Protein AF-A0A0S4TLN4-F1 (afdb_monomer_lite)

Structure (mmCIF, N/CA/C/O backbone):
data_AF-A0A0S4TLN4-F1
#
_entry.id   AF-A0A0S4TLN4-F1
#
loop_
_atom_site.group_PDB
_atom_site.id
_atom_site.type_symbol
_atom_site.label_atom_id
_atom_site.label_alt_id
_atom_site.label_comp_id
_atom_site.label_asym_id
_atom_site.label_entity_id
_atom_site.label_seq_id
_atom_site.pdbx_PDB_ins_code
_atom_site.Cartn_x
_atom_site.Cartn_y
_atom_site.Cartn_z
_atom_site.occupancy
_atom_site.B_iso_or_equiv
_atom_site.auth_seq_id
_atom_site.auth_comp_id
_atom_site.auth_asym_id
_atom_site.auth_atom_id
_atom_site.pdbx_PDB_model_num
ATOM 1 N N . MET A 1 1 ? 10.380 0.263 -22.268 1.00 59.06 1 MET A N 1
ATOM 2 C CA . MET A 1 1 ? 10.486 1.471 -21.424 1.00 59.06 1 MET A CA 1
ATOM 3 C C . MET A 1 1 ? 9.114 2.057 -21.106 1.00 59.06 1 MET A C 1
ATOM 5 O O . MET A 1 1 ? 8.723 1.985 -19.952 1.00 59.06 1 MET A O 1
ATOM 9 N N . ALA A 1 2 ? 8.339 2.531 -22.094 1.00 66.38 2 ALA A N 1
ATOM 10 C CA . ALA A 1 2 ? 7.021 3.140 -21.843 1.00 66.38 2 ALA A CA 1
ATOM 11 C C . ALA A 1 2 ? 6.035 2.223 -21.084 1.00 66.38 2 ALA A C 1
ATOM 13 O O . ALA A 1 2 ? 5.422 2.660 -20.118 1.00 66.38 2 ALA A O 1
ATOM 14 N N . ARG A 1 3 ? 5.942 0.934 -21.453 1.00 74.00 3 ARG A N 1
ATOM 15 C CA . ARG A 1 3 ? 5.066 -0.037 -20.764 1.00 74.00 3 ARG A CA 1
ATOM 16 C C . ARG A 1 3 ? 5.479 -0.327 -19.315 1.00 74.00 3 ARG A C 1
ATOM 18 O O . ARG A 1 3 ? 4.613 -0.397 -18.455 1.00 74.00 3 ARG A O 1
ATOM 25 N N . THR A 1 4 ? 6.776 -0.469 -19.034 1.00 80.12 4 THR A N 1
ATOM 26 C CA . THR A 1 4 ? 7.267 -0.757 -17.673 1.00 80.12 4 THR A CA 1
ATOM 27 C C . THR A 1 4 ? 7.089 0.443 -16.750 1.00 80.12 4 THR A C 1
ATOM 29 O O . THR A 1 4 ? 6.589 0.283 -15.644 1.00 80.12 4 THR A O 1
ATOM 32 N N . ASN A 1 5 ? 7.399 1.654 -17.225 1.00 81.31 5 ASN A N 1
ATOM 33 C CA . ASN A 1 5 ? 7.139 2.875 -16.460 1.00 81.31 5 ASN A CA 1
ATOM 34 C C . ASN A 1 5 ? 5.634 3.074 -16.217 1.00 81.31 5 ASN A C 1
ATOM 36 O O . ASN A 1 5 ? 5.247 3.442 -15.115 1.00 81.31 5 ASN A O 1
ATOM 40 N N . ALA A 1 6 ? 4.781 2.778 -17.205 1.00 83.94 6 ALA A N 1
ATOM 41 C CA . ALA A 1 6 ? 3.330 2.826 -17.026 1.00 83.94 6 ALA A CA 1
ATOM 42 C C . ALA A 1 6 ? 2.841 1.830 -15.959 1.00 83.94 6 ALA A C 1
ATOM 44 O O . ALA A 1 6 ? 2.002 2.186 -15.140 1.00 83.94 6 ALA A O 1
ATOM 45 N N . ALA A 1 7 ? 3.392 0.613 -15.926 1.00 87.00 7 ALA A 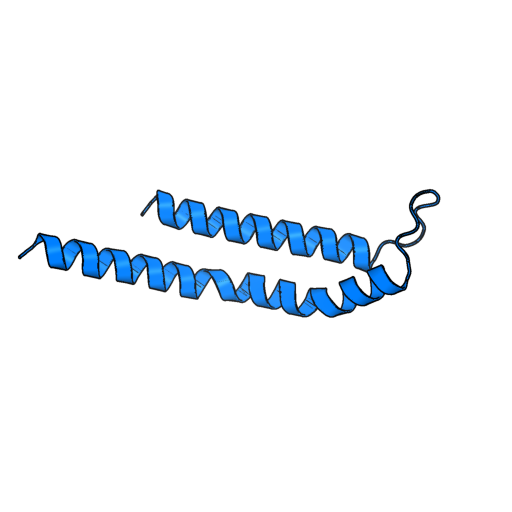N 1
ATOM 46 C CA . ALA A 1 7 ? 3.065 -0.375 -14.899 1.00 87.00 7 ALA A CA 1
ATOM 47 C C . ALA A 1 7 ? 3.523 0.065 -13.495 1.00 87.00 7 ALA A C 1
ATOM 49 O O . ALA A 1 7 ? 2.772 -0.091 -12.537 1.00 87.00 7 ALA A O 1
ATOM 50 N N . ILE A 1 8 ? 4.714 0.665 -13.372 1.00 87.25 8 ILE A N 1
ATOM 51 C CA . ILE A 1 8 ? 5.204 1.229 -12.101 1.00 87.25 8 ILE A CA 1
ATOM 52 C C . ILE A 1 8 ? 4.243 2.313 -11.597 1.00 87.25 8 ILE A C 1
ATOM 54 O O . ILE A 1 8 ? 3.818 2.258 -10.448 1.00 87.25 8 ILE A O 1
ATOM 58 N N . ILE A 1 9 ? 3.831 3.234 -12.472 1.00 89.12 9 ILE A N 1
ATOM 59 C CA . ILE A 1 9 ? 2.873 4.298 -12.133 1.00 89.12 9 ILE A CA 1
ATOM 60 C C . ILE A 1 9 ? 1.520 3.712 -11.699 1.00 89.12 9 ILE A C 1
ATOM 62 O O . ILE A 1 9 ? 0.920 4.185 -10.740 1.00 89.12 9 ILE A O 1
ATOM 66 N N . GLN A 1 10 ? 1.030 2.663 -12.366 1.00 91.69 10 GLN A N 1
ATOM 67 C CA . GLN A 1 10 ? -0.221 2.005 -11.970 1.00 91.69 10 GLN A CA 1
ATOM 68 C C . GLN A 1 10 ? -0.132 1.379 -10.574 1.00 91.69 10 GLN A C 1
ATOM 70 O O . GLN A 1 10 ? -1.080 1.493 -9.800 1.00 91.69 10 GLN A O 1
ATOM 75 N N . ILE A 1 11 ? 1.001 0.757 -10.238 1.00 91.12 11 ILE A N 1
ATOM 76 C CA . ILE A 1 11 ? 1.239 0.191 -8.903 1.00 91.12 11 ILE A CA 1
ATOM 77 C C . ILE A 1 11 ? 1.273 1.299 -7.847 1.00 91.12 11 ILE A C 1
ATOM 79 O O . ILE A 1 11 ? 0.666 1.152 -6.789 1.00 91.12 11 ILE A O 1
ATOM 83 N N . GLU A 1 12 ? 1.938 2.419 -8.128 1.00 91.81 12 GLU A N 1
ATOM 84 C CA . GLU A 1 12 ? 1.970 3.568 -7.216 1.00 91.81 12 GLU A CA 1
ATOM 85 C C . GLU A 1 12 ? 0.582 4.160 -6.988 1.00 91.81 12 GLU A C 1
ATOM 87 O O . GLU A 1 12 ? 0.221 4.442 -5.846 1.00 91.81 12 GLU A O 1
ATOM 92 N N . ASN A 1 13 ? -0.214 4.291 -8.049 1.00 92.19 13 ASN A N 1
ATOM 93 C CA . ASN A 1 13 ? -1.589 4.773 -7.955 1.00 92.19 13 ASN A CA 1
ATOM 94 C C . ASN A 1 13 ? -2.465 3.812 -7.143 1.00 92.19 13 ASN A C 1
ATOM 96 O O . ASN A 1 13 ? -3.259 4.254 -6.317 1.00 92.19 13 ASN A O 1
ATOM 100 N N . ALA A 1 14 ? -2.301 2.500 -7.334 1.00 93.00 14 ALA A N 1
ATOM 101 C CA . ALA A 1 14 ? -3.014 1.499 -6.547 1.00 93.00 14 ALA A CA 1
ATOM 102 C C . ALA A 1 14 ? -2.616 1.559 -5.063 1.00 93.00 14 ALA A C 1
ATOM 104 O O . ALA A 1 14 ? -3.488 1.548 -4.198 1.00 93.00 14 ALA A O 1
ATOM 105 N N . LEU A 1 15 ? -1.320 1.690 -4.757 1.00 93.44 15 LEU A N 1
ATOM 106 C CA . LEU A 1 15 ? -0.834 1.854 -3.383 1.00 93.44 15 LEU A CA 1
ATOM 107 C C . LEU A 1 15 ? -1.347 3.149 -2.746 1.00 93.44 15 LEU A C 1
ATOM 109 O O . LEU A 1 15 ? -1.732 3.131 -1.581 1.00 93.44 15 LEU A O 1
ATOM 113 N N . ALA A 1 16 ? -1.399 4.248 -3.501 1.00 92.94 16 ALA A N 1
ATOM 114 C CA . ALA A 1 16 ? -1.973 5.505 -3.033 1.00 92.94 16 ALA A CA 1
ATOM 115 C C . ALA A 1 16 ? -3.460 5.347 -2.685 1.00 92.94 16 ALA A C 1
ATOM 117 O O . ALA A 1 16 ? -3.865 5.704 -1.583 1.00 92.94 16 ALA A O 1
ATOM 118 N N . ALA A 1 17 ? -4.244 4.726 -3.571 1.00 94.50 17 ALA A N 1
ATOM 119 C CA . ALA A 1 17 ? -5.661 4.459 -3.330 1.00 94.50 17 ALA A CA 1
ATOM 120 C C . ALA A 1 17 ? -5.884 3.533 -2.119 1.00 94.50 17 ALA A C 1
ATOM 122 O O . ALA A 1 17 ? -6.811 3.733 -1.337 1.00 94.50 17 ALA A O 1
ATOM 123 N N . MET A 1 18 ? -5.013 2.536 -1.923 1.00 93.75 18 MET A N 1
ATOM 124 C CA . MET A 1 18 ? -5.049 1.678 -0.735 1.00 93.75 18 MET A CA 1
ATOM 125 C C . MET A 1 18 ? -4.772 2.462 0.549 1.00 93.75 18 MET A C 1
ATOM 127 O O . MET A 1 18 ? -5.457 2.245 1.548 1.00 93.75 18 MET A O 1
ATOM 131 N N . VAL A 1 19 ? -3.778 3.356 0.540 1.00 95.00 19 VAL A N 1
ATOM 132 C CA . VAL A 1 19 ? -3.465 4.225 1.684 1.00 95.00 19 VAL A CA 1
ATOM 133 C C . VAL A 1 19 ? -4.649 5.135 1.997 1.00 95.00 19 VAL A C 1
ATOM 135 O O . VAL A 1 19 ? -5.065 5.179 3.149 1.00 95.00 19 VAL A O 1
ATOM 138 N N . GLU A 1 20 ? -5.229 5.782 0.988 1.00 92.81 20 GLU A N 1
ATOM 139 C CA . GLU A 1 20 ? -6.364 6.700 1.139 1.00 92.81 20 GLU A CA 1
ATOM 140 C C . GLU A 1 20 ? -7.604 5.995 1.709 1.00 92.81 20 GLU A C 1
ATOM 142 O O . GLU A 1 20 ? -8.197 6.454 2.686 1.00 92.81 20 GLU A O 1
ATOM 147 N N . LEU A 1 21 ? -7.956 4.821 1.173 1.00 92.19 21 LEU A N 1
ATOM 148 C CA . LEU A 1 21 ? -9.057 4.019 1.709 1.00 92.19 21 LEU A CA 1
ATOM 149 C C . LEU A 1 21 ? -8.783 3.585 3.154 1.00 92.19 21 LEU A C 1
ATOM 151 O O . LEU A 1 21 ? -9.675 3.622 3.999 1.00 92.19 21 LEU A O 1
ATOM 155 N N . THR A 1 22 ? -7.550 3.180 3.456 1.00 93.50 22 THR A N 1
ATOM 156 C CA . THR A 1 22 ? -7.179 2.749 4.809 1.00 93.50 22 THR A CA 1
ATOM 157 C C . THR A 1 22 ? -7.199 3.924 5.790 1.00 93.50 22 THR A C 1
ATOM 159 O O . THR A 1 22 ? -7.632 3.750 6.926 1.00 93.50 22 THR A O 1
ATOM 162 N N . GLU A 1 23 ? -6.793 5.126 5.368 1.00 92.44 23 GLU A N 1
ATOM 163 C CA . GLU A 1 23 ? -6.913 6.362 6.156 1.00 92.44 23 GLU A CA 1
ATOM 164 C C . GLU A 1 23 ? -8.363 6.691 6.463 1.00 92.44 23 GLU A C 1
ATOM 166 O O . GLU A 1 23 ? -8.697 6.972 7.616 1.00 92.44 23 GLU A O 1
ATOM 171 N N . PHE A 1 24 ? -9.228 6.604 5.454 1.00 90.38 24 PHE A N 1
ATOM 172 C CA . PHE A 1 24 ? -10.657 6.787 5.633 1.00 90.38 24 PHE A CA 1
ATOM 173 C C . PHE A 1 24 ? -11.202 5.801 6.672 1.00 90.38 24 PHE A C 1
ATOM 175 O O . PHE A 1 24 ? -11.763 6.222 7.681 1.00 90.38 24 PHE A O 1
ATOM 182 N N . ILE A 1 25 ? -10.959 4.498 6.502 1.00 90.12 25 ILE A N 1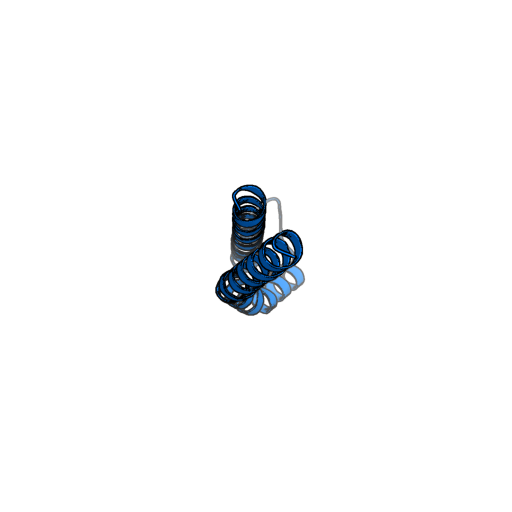
ATOM 183 C CA . ILE A 1 25 ? -11.421 3.460 7.439 1.00 90.12 25 ILE A CA 1
ATOM 184 C C . ILE A 1 25 ? -10.883 3.707 8.858 1.00 90.12 25 ILE A C 1
ATOM 186 O O . ILE A 1 25 ? -11.622 3.569 9.827 1.00 90.12 25 ILE A O 1
ATOM 190 N N . ALA A 1 26 ? -9.614 4.099 8.994 1.00 89.62 26 ALA A N 1
ATOM 191 C CA . ALA A 1 26 ? -8.960 4.317 10.283 1.00 89.62 26 ALA A CA 1
ATOM 192 C C . ALA A 1 26 ? -9.459 5.559 11.046 1.00 89.62 26 ALA A C 1
ATOM 194 O O . ALA A 1 26 ? -9.278 5.631 12.264 1.00 89.62 26 ALA A O 1
ATOM 195 N N . THR A 1 27 ? -10.024 6.549 10.346 1.00 86.44 27 THR A N 1
ATOM 196 C CA . THR A 1 27 ? -10.376 7.869 10.909 1.00 86.44 27 THR A CA 1
ATOM 197 C C . THR A 1 27 ? -11.864 8.203 10.842 1.00 86.44 27 THR A C 1
ATOM 199 O O . THR A 1 27 ? -12.287 9.225 11.389 1.00 86.44 27 THR A O 1
ATOM 202 N N . THR A 1 28 ? -12.674 7.358 10.202 1.00 80.62 28 THR A N 1
ATOM 203 C CA . THR A 1 28 ? -14.115 7.583 10.077 1.00 80.62 28 THR A CA 1
ATOM 204 C C . THR A 1 28 ? -14.787 7.506 11.444 1.00 80.62 28 THR A C 1
ATOM 206 O O . THR A 1 28 ? -14.971 6.432 12.006 1.00 80.62 28 THR A O 1
ATOM 209 N N . ASN A 1 29 ? -15.226 8.660 11.945 1.00 65.06 29 ASN A N 1
ATOM 210 C CA . ASN A 1 29 ? -16.102 8.775 13.104 1.00 65.06 29 ASN A CA 1
ATOM 211 C C . ASN A 1 29 ? -17.485 9.256 12.645 1.00 65.06 29 ASN A C 1
ATOM 213 O O . ASN A 1 29 ? -17.600 10.290 11.989 1.00 65.06 29 ASN A O 1
ATOM 217 N N . GLY A 1 30 ? -18.549 8.537 13.016 1.00 56.31 30 GLY A N 1
ATOM 218 C CA . GLY A 1 30 ? -19.916 9.070 12.959 1.00 56.31 30 GLY A CA 1
ATOM 219 C C . GLY A 1 30 ? -20.687 8.940 11.639 1.00 56.31 30 GLY A C 1
ATOM 220 O O . GLY A 1 30 ? -21.635 9.698 11.434 1.00 56.31 30 GLY A O 1
ATOM 221 N N . TRP A 1 31 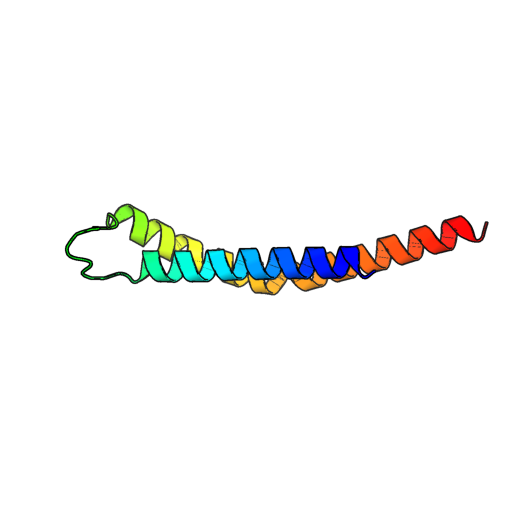? -20.368 7.986 10.757 1.00 53.84 31 TRP A N 1
ATOM 222 C CA . TRP A 1 31 ? -21.261 7.674 9.630 1.00 53.84 31 TRP A CA 1
ATOM 223 C C . TRP A 1 31 ? -22.489 6.926 10.152 1.00 53.84 31 TRP A C 1
ATOM 225 O O . TRP A 1 31 ? -22.457 5.723 10.391 1.00 53.84 31 TRP A O 1
ATOM 235 N N . LYS A 1 32 ? -23.562 7.690 10.372 1.00 49.44 32 LYS A N 1
ATOM 236 C CA . LYS A 1 32 ? -24.796 7.308 11.074 1.00 49.44 32 LYS A CA 1
ATOM 237 C C . LYS A 1 32 ? -25.523 6.081 10.498 1.00 49.44 32 LYS A C 1
ATOM 239 O O . LYS A 1 32 ? -26.363 5.528 11.193 1.00 49.44 32 LYS A O 1
ATOM 244 N N . ASP A 1 33 ? -25.147 5.626 9.302 1.00 55.88 33 ASP A N 1
ATOM 245 C CA . ASP A 1 33 ? -25.761 4.476 8.630 1.00 55.88 33 ASP A CA 1
ATOM 246 C C . ASP A 1 33 ? -24.769 3.344 8.285 1.00 55.88 33 ASP A C 1
ATOM 248 O O . ASP A 1 33 ? -25.197 2.221 8.029 1.00 55.88 33 ASP A O 1
ATOM 252 N N . TRP A 1 34 ? -23.452 3.598 8.272 1.00 56.97 34 TRP A N 1
ATOM 253 C CA . TRP A 1 34 ? -22.407 2.629 7.893 1.00 56.97 34 TRP A CA 1
ATOM 254 C C . TRP A 1 34 ? -21.330 2.608 8.986 1.00 56.97 34 TRP A C 1
ATOM 256 O O . TRP A 1 34 ? -20.272 3.225 8.867 1.00 56.97 34 TRP A O 1
ATOM 266 N N . LEU A 1 35 ? -21.626 1.931 10.095 1.00 69.56 35 LEU A N 1
ATOM 267 C CA . LEU A 1 35 ? -20.678 1.747 11.192 1.00 69.56 35 LEU A CA 1
ATOM 268 C C . LEU A 1 35 ? -19.582 0.774 10.738 1.00 69.56 35 LEU A C 1
ATOM 270 O O . LEU A 1 35 ? -19.795 -0.437 10.703 1.00 69.56 35 LEU A O 1
ATOM 274 N N . ILE A 1 36 ? -18.408 1.294 10.374 1.00 75.94 36 ILE A N 1
ATOM 275 C CA . ILE A 1 36 ? -17.201 0.468 10.285 1.00 75.94 36 ILE A CA 1
ATOM 276 C C . ILE A 1 36 ? -16.915 -0.027 11.709 1.00 75.94 36 ILE A C 1
ATOM 278 O O . ILE A 1 36 ? -16.673 0.816 12.578 1.00 75.94 36 ILE A O 1
ATOM 282 N N . PRO A 1 37 ? -16.947 -1.347 11.976 1.00 84.38 37 PRO A N 1
ATOM 283 C CA . PRO A 1 37 ? -16.745 -1.866 13.325 1.00 84.38 37 PRO A CA 1
ATOM 284 C C . PRO A 1 37 ? -15.373 -1.469 13.880 1.00 84.38 37 PRO A C 1
ATOM 286 O O . PRO A 1 37 ? -14.388 -1.513 13.142 1.00 84.38 37 PRO A O 1
ATOM 289 N N . ASP A 1 38 ? -15.285 -1.169 15.178 1.00 85.44 38 ASP A N 1
ATOM 290 C CA . ASP A 1 38 ? -14.028 -0.778 15.842 1.00 85.44 38 ASP A CA 1
ATOM 291 C C . ASP A 1 38 ? -12.846 -1.721 15.532 1.00 85.44 38 ASP A C 1
ATOM 293 O O . ASP A 1 38 ? -11.776 -1.218 15.184 1.00 85.44 38 ASP A O 1
ATOM 297 N N . PRO A 1 39 ? -13.008 -3.066 15.501 1.00 89.12 39 PRO A N 1
ATOM 298 C CA . PRO A 1 39 ? -11.911 -3.964 15.132 1.00 89.12 39 PRO A CA 1
ATOM 299 C C . PRO A 1 39 ? -11.364 -3.734 13.715 1.00 89.12 39 PRO A C 1
ATOM 301 O O . PRO A 1 39 ? -10.178 -3.941 13.463 1.00 89.12 39 PRO A O 1
ATOM 304 N N . VAL A 1 40 ? -12.215 -3.306 12.778 1.00 89.06 40 VAL A N 1
ATOM 305 C CA . VAL A 1 40 ? -11.814 -2.991 11.398 1.00 89.06 40 VAL A CA 1
ATOM 306 C C . VAL A 1 40 ? -11.059 -1.664 11.355 1.00 89.06 40 VAL A C 1
ATOM 308 O O . VAL A 1 40 ? -10.055 -1.557 10.650 1.00 89.06 40 VAL A O 1
ATOM 311 N N . GLN A 1 41 ? -11.488 -0.673 12.139 1.00 89.62 41 GLN A N 1
ATOM 312 C CA . GLN A 1 41 ? -10.769 0.596 12.260 1.00 89.62 41 GLN A CA 1
ATOM 313 C C . GLN A 1 41 ? -9.392 0.400 12.895 1.00 89.62 41 GLN A C 1
ATOM 315 O O . GLN A 1 41 ? -8.406 0.958 12.419 1.00 89.62 41 GLN A O 1
ATOM 320 N N . ASP A 1 42 ? -9.300 -0.419 13.941 1.00 91.00 42 ASP A N 1
ATOM 321 C CA . ASP A 1 42 ? -8.038 -0.703 14.621 1.00 91.00 42 ASP A CA 1
ATOM 322 C C . ASP A 1 42 ? -7.081 -1.496 13.732 1.00 91.00 42 ASP A C 1
ATOM 324 O O . ASP A 1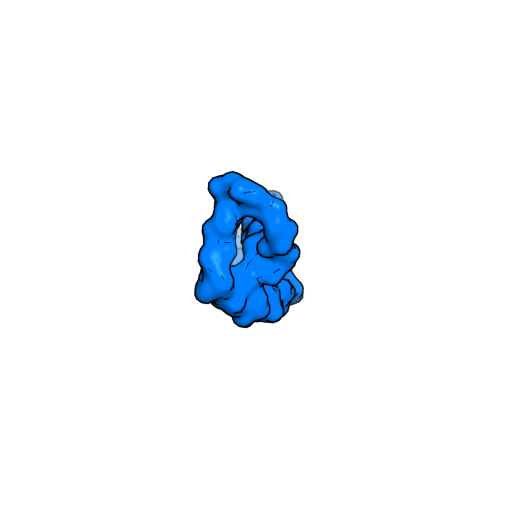 42 ? -5.887 -1.185 13.673 1.00 91.00 42 ASP A O 1
ATOM 328 N N . LEU A 1 43 ? -7.605 -2.446 12.952 1.00 92.81 43 LEU A N 1
ATOM 329 C CA . LEU A 1 43 ? -6.834 -3.113 11.909 1.00 92.81 43 LEU A CA 1
ATOM 330 C C . LEU A 1 43 ? -6.310 -2.107 10.872 1.00 92.81 43 LEU A C 1
ATOM 332 O O . LEU A 1 43 ? -5.129 -2.141 10.529 1.00 92.81 43 LEU A O 1
ATOM 336 N N . ALA A 1 44 ? -7.149 -1.184 10.398 1.00 92.19 44 ALA A N 1
ATOM 337 C CA . ALA A 1 44 ? -6.733 -0.159 9.443 1.00 92.19 44 ALA A CA 1
ATOM 338 C C . ALA A 1 44 ? -5.639 0.757 10.020 1.00 92.19 44 ALA A C 1
ATOM 340 O O . ALA A 1 44 ? -4.618 0.978 9.366 1.00 92.19 44 ALA A O 1
ATOM 341 N N . LYS A 1 45 ? -5.786 1.212 11.273 1.00 93.19 45 LYS A N 1
ATOM 342 C CA . LYS A 1 45 ? -4.760 1.993 11.992 1.00 93.19 45 LYS A CA 1
ATOM 343 C C . LYS A 1 45 ? -3.437 1.232 12.098 1.00 93.19 45 LYS A C 1
ATOM 345 O O . LYS A 1 45 ? -2.379 1.834 11.923 1.00 93.19 45 LYS A O 1
ATOM 350 N N . ALA A 1 46 ? -3.484 -0.076 12.353 1.00 95.00 46 ALA A N 1
ATOM 351 C CA . ALA A 1 46 ? -2.292 -0.916 12.456 1.00 95.00 46 ALA A CA 1
ATOM 352 C C . ALA A 1 46 ? -1.591 -1.133 11.101 1.00 95.00 46 ALA A C 1
ATOM 354 O O . ALA A 1 46 ? -0.361 -1.188 11.040 1.00 95.00 46 ALA A O 1
ATOM 355 N N . LEU A 1 47 ? -2.351 -1.243 10.008 1.00 94.25 47 LEU A N 1
ATOM 356 C CA . LEU A 1 47 ? -1.815 -1.482 8.663 1.00 94.25 47 LEU A CA 1
ATOM 357 C C . LEU A 1 47 ? -1.262 -0.217 7.998 1.00 94.25 47 LEU A C 1
ATOM 359 O O . LEU A 1 47 ? -0.302 -0.292 7.224 1.00 94.25 47 LEU A O 1
ATOM 363 N N . LEU A 1 48 ? -1.845 0.943 8.300 1.00 93.19 48 LEU A N 1
ATOM 364 C CA . LEU A 1 48 ? -1.552 2.194 7.611 1.00 93.19 48 LEU A CA 1
ATOM 365 C C . LEU A 1 48 ? -0.055 2.584 7.582 1.00 93.19 48 LEU A C 1
ATOM 367 O O . LEU A 1 48 ? 0.428 2.956 6.507 1.00 93.19 48 LEU A O 1
ATOM 371 N N . PRO A 1 49 ? 0.725 2.470 8.680 1.00 94.88 49 PRO A N 1
ATOM 372 C CA . PRO A 1 49 ? 2.150 2.806 8.658 1.00 94.88 49 PRO A CA 1
ATOM 373 C C . PRO A 1 49 ? 2.949 1.943 7.674 1.00 94.88 49 PRO A C 1
ATOM 375 O O . PRO A 1 49 ? 3.808 2.447 6.947 1.00 94.88 49 PRO A O 1
ATOM 378 N N . SER A 1 50 ? 2.636 0.648 7.614 1.00 93.31 50 SER A N 1
ATOM 379 C CA . SER A 1 50 ? 3.276 -0.308 6.707 1.00 93.31 50 SER A CA 1
ATOM 380 C C . SER A 1 50 ? 2.939 -0.017 5.245 1.00 93.31 50 SER A C 1
ATOM 382 O O . SER A 1 50 ? 3.831 -0.072 4.399 1.00 93.31 50 SER A O 1
ATOM 384 N N . LEU A 1 51 ? 1.691 0.357 4.942 1.00 92.19 51 LEU A N 1
ATOM 385 C CA . LEU A 1 51 ? 1.268 0.731 3.588 1.00 92.19 51 LEU A CA 1
ATOM 386 C C . LEU A 1 51 ? 1.960 2.010 3.100 1.00 92.19 51 LEU A C 1
ATOM 388 O O . LEU A 1 51 ? 2.493 2.031 1.992 1.00 92.19 51 LEU A O 1
ATOM 392 N N . LYS A 1 52 ? 2.043 3.044 3.948 1.00 92.12 52 LYS A N 1
ATOM 393 C CA . LYS A 1 52 ? 2.778 4.282 3.635 1.00 92.12 52 LYS A CA 1
ATOM 394 C C . LYS A 1 52 ? 4.265 4.023 3.407 1.00 92.12 52 LYS A C 1
ATOM 396 O O . LYS A 1 52 ? 4.859 4.548 2.465 1.00 92.12 52 LYS A O 1
ATOM 401 N N . LYS A 1 53 ? 4.872 3.173 4.240 1.00 92.88 53 LYS A N 1
ATOM 402 C CA . LYS A 1 53 ? 6.266 2.753 4.067 1.00 92.88 53 LYS A CA 1
ATOM 403 C C . LYS A 1 53 ? 6.465 2.026 2.737 1.00 92.88 53 LYS A C 1
ATOM 405 O O . LYS A 1 53 ? 7.404 2.342 2.014 1.00 92.88 53 LYS A O 1
ATOM 410 N N . LEU A 1 54 ? 5.578 1.089 2.405 1.00 89.75 54 LEU A N 1
ATOM 411 C CA . LEU A 1 54 ? 5.635 0.342 1.152 1.00 89.75 54 LEU A CA 1
ATOM 412 C C . LEU A 1 54 ? 5.519 1.276 -0.060 1.00 89.75 54 LEU A C 1
ATOM 414 O O . LEU A 1 54 ? 6.338 1.186 -0.972 1.00 89.75 54 LEU A O 1
ATOM 418 N N . GLN A 1 55 ? 4.579 2.224 -0.041 1.00 87.31 55 GLN A N 1
ATOM 419 C CA . GLN A 1 55 ? 4.421 3.232 -1.093 1.00 87.31 55 GLN A CA 1
ATOM 420 C C . GLN A 1 55 ? 5.725 4.002 -1.359 1.00 87.31 55 GLN A C 1
ATOM 422 O O . GLN A 1 55 ? 6.134 4.138 -2.511 1.00 87.31 55 GLN A O 1
ATOM 427 N N . GLY A 1 56 ? 6.422 4.439 -0.306 1.00 85.69 56 GLY A N 1
ATOM 428 C CA . GLY A 1 56 ? 7.700 5.148 -0.438 1.00 85.69 56 GLY A CA 1
ATOM 429 C C . GLY A 1 56 ? 8.872 4.278 -0.911 1.00 85.69 56 GLY A C 1
ATOM 430 O O . GLY A 1 56 ? 9.865 4.810 -1.401 1.00 85.69 56 GLY A O 1
ATOM 431 N N . GLN A 1 57 ? 8.780 2.952 -0.778 1.00 89.88 57 GLN A N 1
ATOM 432 C CA . GLN A 1 57 ? 9.893 2.026 -1.027 1.00 89.88 57 GLN A CA 1
ATOM 433 C C . GLN A 1 57 ? 9.787 1.245 -2.343 1.00 89.88 57 GLN A C 1
ATOM 435 O O . GLN A 1 57 ? 10.782 0.678 -2.786 1.00 89.88 57 GLN A O 1
ATOM 440 N N . VAL A 1 58 ? 8.616 1.190 -2.980 1.00 87.38 58 VAL A N 1
ATOM 441 C CA . VAL A 1 58 ? 8.381 0.316 -4.146 1.00 87.38 58 VAL A CA 1
ATOM 442 C C . VAL A 1 58 ? 8.957 0.873 -5.452 1.00 87.38 58 VAL A C 1
ATOM 444 O O . VAL A 1 58 ? 9.418 0.103 -6.296 1.00 87.38 58 VAL A O 1
ATOM 447 N N . ARG A 1 59 ? 8.983 2.199 -5.630 1.00 86.19 59 ARG A N 1
ATOM 448 C CA . ARG A 1 59 ? 9.381 2.823 -6.902 1.00 86.19 59 ARG A CA 1
ATOM 449 C C . ARG A 1 59 ? 10.822 2.512 -7.301 1.00 86.19 59 ARG A C 1
ATOM 451 O O . ARG A 1 59 ? 11.078 2.067 -8.418 1.00 86.19 59 ARG A O 1
ATOM 458 N N . GLU A 1 60 ? 11.771 2.774 -6.405 1.00 87.38 60 GLU A N 1
ATOM 459 C CA . GLU A 1 60 ? 13.201 2.704 -6.719 1.00 87.38 60 GLU A CA 1
ATOM 460 C C . GLU A 1 60 ? 13.655 1.283 -7.117 1.00 87.38 60 GLU A C 1
ATOM 462 O O . GLU A 1 60 ? 14.285 1.143 -8.172 1.00 87.38 60 GLU A O 1
ATOM 467 N N . PRO A 1 61 ? 13.303 0.209 -6.377 1.00 88.81 61 PRO A N 1
ATOM 468 C CA . PRO A 1 61 ? 13.656 -1.155 -6.765 1.00 88.81 61 PRO A CA 1
ATOM 469 C C . PRO A 1 61 ? 13.064 -1.565 -8.116 1.00 88.81 61 PRO A C 1
ATOM 471 O O . PRO A 1 61 ? 13.763 -2.178 -8.924 1.00 88.81 61 PRO A O 1
ATOM 474 N N . LEU A 1 62 ? 11.808 -1.199 -8.400 1.00 87.69 62 LEU A N 1
ATOM 475 C CA . LEU A 1 62 ? 11.164 -1.520 -9.678 1.00 87.69 62 LEU A CA 1
ATOM 476 C C . LEU A 1 62 ? 11.808 -0.772 -10.846 1.00 87.69 62 LEU A C 1
ATOM 478 O O . LEU A 1 62 ? 12.037 -1.357 -11.907 1.00 87.69 62 LEU A O 1
ATOM 482 N N . GLN A 1 63 ? 12.158 0.501 -10.648 1.00 87.44 63 GLN A N 1
ATOM 483 C CA . GLN A 1 63 ? 12.867 1.278 -11.658 1.00 87.44 63 GLN A CA 1
ATOM 484 C C . GLN A 1 63 ? 14.253 0.680 -11.937 1.00 87.44 63 GLN A C 1
ATOM 486 O O . GLN A 1 63 ? 14.648 0.539 -13.096 1.00 87.44 63 GLN A O 1
ATOM 491 N N . ARG A 1 64 ? 14.972 0.263 -10.886 1.00 87.69 64 ARG A N 1
ATOM 492 C CA . ARG A 1 64 ? 16.274 -0.407 -11.004 1.00 87.69 64 ARG A CA 1
ATOM 493 C C . ARG A 1 64 ? 16.159 -1.732 -11.760 1.00 87.69 64 ARG A C 1
ATOM 495 O O . ARG A 1 64 ? 16.924 -1.956 -12.694 1.00 87.69 64 ARG A O 1
ATOM 502 N N . ALA A 1 65 ? 15.180 -2.568 -11.414 1.00 86.19 65 ALA A N 1
ATOM 503 C CA . ALA A 1 65 ? 14.918 -3.829 -12.105 1.00 86.19 65 ALA A CA 1
ATOM 504 C C . ALA A 1 65 ? 14.574 -3.609 -13.588 1.00 86.19 65 ALA A C 1
ATOM 506 O O . ALA A 1 65 ? 15.109 -4.295 -14.458 1.00 86.19 65 ALA A O 1
ATOM 507 N N . SER A 1 66 ? 13.744 -2.607 -13.896 1.00 84.88 66 SER A N 1
ATOM 508 C CA . SER A 1 66 ? 13.423 -2.219 -15.275 1.00 84.88 66 SER A CA 1
ATOM 509 C C . SER A 1 66 ? 14.675 -1.835 -16.071 1.00 84.88 66 SER A C 1
ATOM 511 O O . SER A 1 66 ? 14.841 -2.270 -17.214 1.00 84.88 66 SER A O 1
ATOM 513 N N . ASN A 1 67 ? 15.564 -1.036 -15.476 1.00 87.38 67 ASN A N 1
ATOM 514 C CA . ASN A 1 67 ? 16.809 -0.612 -16.116 1.00 87.38 67 ASN A CA 1
ATOM 515 C C . ASN A 1 67 ? 17.751 -1.798 -16.368 1.00 87.38 67 ASN A C 1
ATOM 517 O O . ASN A 1 67 ? 18.338 -1.886 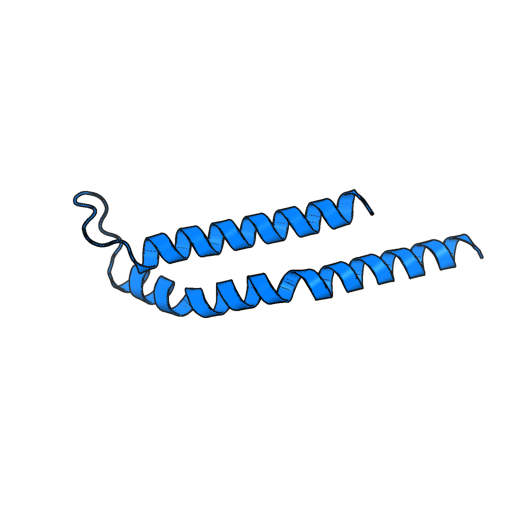-17.447 1.00 87.38 67 ASN A O 1
ATOM 521 N N . GLU A 1 68 ? 17.854 -2.734 -15.421 1.00 85.00 68 GLU A N 1
ATOM 522 C CA . GLU A 1 68 ? 18.688 -3.930 -15.581 1.00 85.00 68 GLU A CA 1
ATOM 523 C C . GLU A 1 68 ? 18.156 -4.852 -16.687 1.00 85.00 68 GLU A C 1
ATOM 525 O O . GLU A 1 68 ? 18.916 -5.258 -17.566 1.00 85.00 68 GLU A O 1
ATOM 530 N N . ILE A 1 69 ? 16.842 -5.108 -16.723 1.00 82.62 69 ILE A N 1
ATOM 531 C CA . ILE A 1 69 ? 16.204 -5.889 -17.797 1.00 82.62 69 ILE A CA 1
ATOM 532 C C . ILE A 1 69 ? 16.477 -5.248 -19.160 1.00 82.62 69 ILE A C 1
ATOM 534 O O . ILE A 1 69 ? 16.776 -5.945 -20.132 1.00 82.62 69 ILE A O 1
ATOM 538 N N . HIS A 1 70 ? 16.400 -3.917 -19.244 1.00 80.44 70 HIS A N 1
ATOM 539 C CA . HIS A 1 70 ? 16.710 -3.206 -20.477 1.00 80.44 70 HIS A CA 1
ATOM 540 C C . HIS A 1 70 ? 18.174 -3.394 -20.894 1.00 80.44 70 HIS A C 1
ATOM 542 O O . HIS A 1 70 ? 18.427 -3.718 -22.053 1.00 80.44 70 HIS A O 1
ATOM 548 N N . ARG A 1 71 ? 19.120 -3.245 -19.957 1.00 83.00 71 ARG A N 1
ATOM 549 C CA . ARG A 1 71 ? 20.562 -3.407 -20.201 1.00 83.00 71 ARG A CA 1
ATOM 550 C C . ARG A 1 71 ? 20.915 -4.812 -20.691 1.00 83.00 71 ARG A C 1
ATOM 552 O O . ARG A 1 71 ? 21.641 -4.961 -21.671 1.00 83.00 71 ARG A O 1
ATOM 559 N N . VAL A 1 72 ? 20.389 -5.843 -20.034 1.00 78.81 72 VAL A N 1
ATOM 560 C CA . VAL A 1 72 ? 20.630 -7.242 -20.422 1.00 78.81 72 VAL A CA 1
ATOM 561 C C . VAL A 1 72 ? 19.991 -7.543 -21.781 1.00 78.81 72 VAL A C 1
ATOM 563 O O . VAL A 1 72 ? 20.615 -8.160 -22.645 1.00 78.81 72 VAL A O 1
ATOM 566 N N . GLY A 1 73 ? 18.765 -7.060 -22.008 1.00 74.62 73 GLY A N 1
ATOM 567 C CA . GLY A 1 73 ? 18.034 -7.281 -23.254 1.00 74.62 73 GLY A CA 1
ATOM 568 C C . GLY A 1 73 ? 18.678 -6.636 -24.486 1.00 74.62 73 GLY A C 1
ATOM 569 O O . GLY A 1 73 ? 18.566 -7.186 -25.580 1.00 74.62 73 GLY A O 1
ATOM 570 N N . THR A 1 74 ? 19.361 -5.498 -24.341 1.00 73.69 74 THR A N 1
ATOM 571 C CA . THR A 1 74 ? 20.102 -4.860 -25.443 1.00 73.69 74 THR A CA 1
ATOM 572 C C . THR A 1 74 ? 21.472 -5.497 -25.662 1.00 73.69 74 THR A C 1
ATOM 574 O O . THR A 1 74 ? 21.859 -5.698 -26.811 1.00 73.69 74 THR A O 1
ATOM 577 N N . SER A 1 75 ? 22.171 -5.896 -24.594 1.00 72.06 75 SER A N 1
ATOM 578 C CA . SER A 1 75 ? 23.465 -6.584 -24.695 1.00 72.06 75 SER A CA 1
ATOM 579 C C . SER A 1 75 ? 23.364 -7.941 -25.403 1.00 72.06 75 SER A C 1
ATOM 581 O O . SER A 1 75 ? 24.243 -8.267 -26.197 1.00 72.06 75 SER A O 1
ATOM 583 N N . ASN A 1 76 ? 22.284 -8.699 -25.184 1.00 64.12 76 ASN A N 1
ATOM 584 C CA . ASN A 1 76 ? 22.058 -9.979 -25.866 1.00 64.12 76 ASN A CA 1
ATOM 585 C C . ASN A 1 76 ? 21.680 -9.848 -27.349 1.00 64.12 76 ASN A C 1
ATOM 587 O O . ASN A 1 76 ? 21.804 -10.822 -28.076 1.00 64.12 76 ASN A O 1
ATOM 591 N N . LYS A 1 77 ? 21.204 -8.682 -27.804 1.00 61.88 77 LYS A N 1
ATOM 592 C CA . LYS A 1 77 ? 20.876 -8.446 -29.223 1.00 61.88 77 LYS A CA 1
ATOM 593 C C . LYS A 1 77 ? 22.068 -7.974 -30.059 1.00 61.88 77 LYS A C 1
ATOM 595 O O . LYS A 1 77 ? 21.943 -7.884 -31.274 1.00 61.88 77 LYS A O 1
ATOM 600 N N . ALA A 1 78 ? 23.174 -7.612 -29.411 1.00 58.72 78 ALA A N 1
ATOM 601 C CA . ALA A 1 78 ? 24.394 -7.128 -30.055 1.00 58.72 78 ALA A CA 1
ATOM 602 C C . ALA A 1 78 ? 25.463 -8.227 -30.242 1.00 58.72 78 ALA A C 1
ATOM 604 O O . ALA A 1 78 ? 26.546 -7.933 -30.744 1.00 58.72 78 ALA A O 1
ATOM 605 N N . LYS A 1 79 ? 25.169 -9.463 -29.820 1.00 52.38 79 LYS A N 1
ATOM 606 C CA . LYS A 1 79 ? 25.925 -10.684 -30.125 1.00 52.38 79 LYS A CA 1
ATOM 607 C C . LYS A 1 79 ? 25.166 -11.500 -31.159 1.00 52.38 79 LYS A C 1
ATOM 609 O O . LYS A 1 79 ? 25.853 -12.176 -31.949 1.00 52.38 79 LYS A O 1
#

Secondary structure (DSSP, 8-state):
-HHHHHHHHHHHHHHHHHHHHHHHHHH----TT----HHHHHHHHHHHHHHHHHHHHHHHHHHHHHHHHHHHHHHTT--

pLDDT: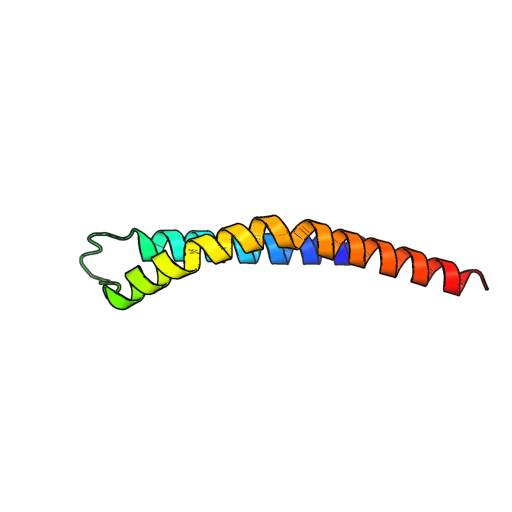 mean 83.22, std 12.07, range [49.44, 95.0]

Foldseek 3Di:
DVVLVVVLVVVLVVLVVLLVVLVCLLPDDDPPPDDSDPVSNVVSVVCNVVSVVCSVPVNPVSVVVVVVCVVVVVVVVVD

Sequence (79 aa):
MARTNAAIIQIENALAAMVELTEFIATTNGWKDWLIPDPVQDLAKALLPSLKKLQGQVREPLQRASNEIHRVGTSNKAK

Organism: Ralstonia solanacearum (NCBI:txid305)

Radius of gyration: 18.9 Å; chains: 1; bounding box: 52×20×46 Å